Protein AF-A0A0H4KGQ3-F1 (afdb_monomer_lite)

Radius of gyration: 19.18 Å; chains: 1; bounding box: 38×42×60 Å

Structure (mmCIF, N/CA/C/O backbone):
data_AF-A0A0H4KGQ3-F1
#
_entry.id   AF-A0A0H4KGQ3-F1
#
loop_
_atom_site.group_PDB
_atom_site.id
_atom_site.type_symbol
_atom_site.label_atom_id
_atom_site.label_alt_id
_atom_site.label_comp_id
_atom_site.label_asym_id
_atom_site.label_entity_id
_atom_site.label_seq_id
_atom_site.pdbx_PDB_ins_code
_atom_site.Cartn_x
_atom_site.Cartn_y
_atom_site.Cartn_z
_atom_site.occupancy
_atom_site.B_iso_or_equiv
_atom_site.auth_seq_id
_atom_site.auth_comp_id
_atom_site.auth_asym_id
_atom_site.auth_atom_id
_atom_site.pdbx_PDB_model_num
ATOM 1 N N . MET A 1 1 ? -2.844 2.987 -24.867 1.00 76.62 1 MET A N 1
ATOM 2 C CA . MET A 1 1 ? -2.236 2.849 -23.529 1.00 76.62 1 MET A CA 1
ATOM 3 C C . MET A 1 1 ? -2.301 1.384 -23.137 1.00 76.62 1 MET A C 1
ATOM 5 O O . MET A 1 1 ? -3.373 0.803 -23.251 1.00 76.62 1 MET A O 1
ATOM 9 N N . LYS A 1 2 ? -1.172 0.757 -22.796 1.00 86.06 2 LYS A N 1
ATOM 10 C CA . LYS A 1 2 ? -1.129 -0.657 -22.397 1.00 86.06 2 LYS A CA 1
ATOM 11 C C . LYS A 1 2 ? -1.164 -0.729 -20.873 1.00 86.06 2 LYS A C 1
ATOM 13 O O . LYS A 1 2 ? -0.326 -0.105 -20.235 1.00 86.06 2 LYS A O 1
ATOM 18 N N . VAL A 1 3 ? -2.111 -1.485 -20.321 1.00 91.38 3 VAL A N 1
ATOM 19 C CA . VAL A 1 3 ? -2.206 -1.735 -18.876 1.00 91.38 3 VAL A CA 1
ATOM 20 C C . VAL A 1 3 ? -1.555 -3.080 -18.562 1.00 91.38 3 VAL A C 1
ATOM 22 O O . VAL A 1 3 ? -1.811 -4.082 -19.233 1.00 91.38 3 VAL A O 1
ATOM 25 N N . LEU A 1 4 ? -0.680 -3.090 -17.564 1.00 94.00 4 LEU A N 1
ATOM 26 C CA . LEU A 1 4 ? -0.012 -4.255 -17.006 1.00 94.00 4 LEU A CA 1
ATOM 27 C C . LEU A 1 4 ? -0.667 -4.589 -15.666 1.00 94.00 4 LEU A C 1
ATOM 29 O O . LEU A 1 4 ? -0.484 -3.875 -14.686 1.00 94.00 4 LEU A O 1
ATOM 33 N N . THR A 1 5 ? -1.408 -5.692 -15.622 1.00 95.12 5 THR A N 1
ATOM 34 C CA . THR A 1 5 ? -2.107 -6.141 -14.413 1.00 95.12 5 THR A CA 1
ATOM 35 C C . THR A 1 5 ? -1.377 -7.307 -13.762 1.00 95.12 5 THR A C 1
ATOM 37 O O . THR A 1 5 ? -0.990 -8.271 -14.431 1.00 95.12 5 THR A O 1
ATOM 40 N N . LYS A 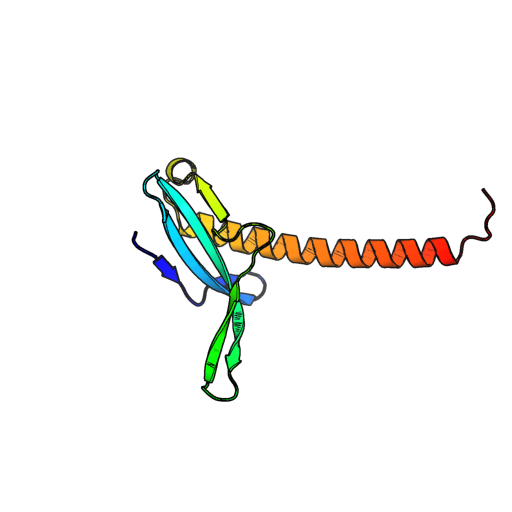1 6 ? -1.239 -7.268 -12.434 1.00 96.25 6 LYS A N 1
ATOM 41 C CA . LYS A 1 6 ? -0.716 -8.378 -11.630 1.00 96.25 6 LYS A CA 1
ATOM 42 C C . LYS A 1 6 ? -1.613 -8.661 -10.427 1.00 96.25 6 LYS A C 1
ATOM 44 O O . LYS A 1 6 ? -1.886 -7.779 -9.619 1.00 96.25 6 LYS A O 1
ATOM 49 N N . TYR A 1 7 ? -2.016 -9.923 -10.279 1.00 93.44 7 TYR A N 1
ATOM 50 C CA . TYR A 1 7 ? -2.718 -10.440 -9.104 1.00 93.44 7 TYR A CA 1
ATOM 51 C C . TYR A 1 7 ? -2.413 -11.943 -8.914 1.00 93.44 7 TYR A C 1
ATOM 53 O O . TYR A 1 7 ? -2.394 -12.667 -9.913 1.00 93.44 7 TYR A O 1
ATOM 61 N N . PRO A 1 8 ? -2.178 -12.424 -7.675 1.00 93.44 8 PRO A N 1
ATOM 62 C CA . PRO A 1 8 ? -1.986 -11.634 -6.460 1.00 93.44 8 PRO A CA 1
ATOM 63 C C . PRO A 1 8 ? -0.562 -11.067 -6.346 1.00 93.44 8 PRO A C 1
ATOM 65 O O . PRO A 1 8 ? 0.420 -11.706 -6.726 1.00 93.44 8 PRO A O 1
ATOM 68 N N . VAL A 1 9 ? -0.454 -9.869 -5.778 1.00 94.25 9 VAL A N 1
ATOM 69 C CA . VAL A 1 9 ? 0.769 -9.332 -5.171 1.00 94.25 9 VAL A CA 1
ATOM 70 C C . VAL A 1 9 ? 0.603 -9.454 -3.662 1.00 94.25 9 VAL A C 1
ATOM 72 O O . VAL A 1 9 ? -0.378 -8.961 -3.115 1.00 94.25 9 VAL A O 1
ATOM 75 N N . VAL A 1 10 ? 1.525 -10.149 -2.999 1.00 95.25 10 VAL A N 1
ATOM 76 C CA . VAL A 1 10 ? 1.459 -10.408 -1.553 1.00 95.25 10 VAL A CA 1
ATOM 77 C C . VAL A 1 10 ? 2.515 -9.558 -0.855 1.00 95.25 10 VAL A C 1
ATOM 79 O O . VAL A 1 10 ? 3.689 -9.626 -1.225 1.00 95.25 10 VAL A O 1
ATOM 82 N N . SER A 1 11 ? 2.111 -8.734 0.115 1.00 92.69 11 SER A N 1
ATOM 83 C CA . SER A 1 11 ? 3.060 -7.946 0.909 1.00 92.69 11 SER A CA 1
ATOM 84 C C . SER A 1 11 ? 3.773 -8.803 1.953 1.00 92.69 11 SER A C 1
ATOM 86 O O . SER A 1 11 ? 3.382 -9.935 2.237 1.00 92.69 11 SER A O 1
ATOM 88 N N . GLN A 1 12 ? 4.806 -8.239 2.581 1.00 90.81 12 GLN A N 1
ATOM 89 C CA . GLN A 1 12 ? 5.499 -8.886 3.701 1.00 90.81 12 GLN A CA 1
ATOM 90 C C . GLN A 1 12 ? 4.568 -9.177 4.890 1.00 90.81 12 GLN A C 1
ATOM 92 O O . GLN A 1 12 ? 4.812 -10.120 5.633 1.00 90.81 12 GLN A O 1
ATOM 97 N N . ASN A 1 13 ? 3.482 -8.411 5.034 1.00 89.00 13 ASN A N 1
ATOM 98 C CA . ASN A 1 13 ? 2.473 -8.604 6.076 1.00 89.00 13 ASN A CA 1
ATOM 99 C C . ASN A 1 13 ? 1.400 -9.645 5.689 1.00 89.00 13 ASN A C 1
ATOM 101 O O . ASN A 1 13 ? 0.443 -9.843 6.432 1.00 89.00 13 ASN A O 1
ATOM 105 N N . GLY A 1 14 ? 1.526 -10.298 4.526 1.00 92.38 14 GLY A N 1
ATOM 106 C CA . GLY A 1 14 ? 0.591 -11.321 4.045 1.00 92.38 14 GLY A CA 1
ATOM 107 C C . GLY A 1 14 ? -0.674 -10.775 3.371 1.00 92.38 14 GLY A C 1
ATOM 108 O O . GLY A 1 14 ? -1.515 -11.558 2.925 1.00 92.38 14 GLY A O 1
ATOM 109 N N . ASN A 1 15 ? -0.810 -9.452 3.251 1.00 93.00 15 ASN A N 1
ATOM 110 C CA . ASN A 1 15 ? -1.949 -8.825 2.585 1.00 93.00 15 ASN A CA 1
ATOM 111 C C . ASN A 1 15 ? -1.880 -9.050 1.069 1.00 93.00 15 ASN A C 1
ATOM 113 O O . ASN A 1 15 ? -0.800 -9.026 0.477 1.00 93.00 15 ASN A O 1
ATOM 117 N N . GLN A 1 16 ? -3.038 -9.251 0.436 1.00 96.06 16 GLN A N 1
ATOM 118 C CA . GLN A 1 16 ? -3.140 -9.499 -1.002 1.00 96.06 16 GLN A CA 1
ATOM 119 C C . GLN A 1 16 ? -3.653 -8.274 -1.754 1.00 96.06 16 GLN A C 1
ATOM 121 O O . GLN A 1 16 ? -4.667 -7.674 -1.386 1.00 96.06 16 GLN A O 1
ATOM 126 N N . TYR A 1 17 ? -2.994 -7.978 -2.869 1.00 94.94 17 TYR A N 1
ATOM 127 C CA . TYR A 1 17 ? -3.276 -6.829 -3.713 1.00 94.94 17 TYR A CA 1
ATOM 128 C C . TYR A 1 17 ? -3.378 -7.230 -5.184 1.00 9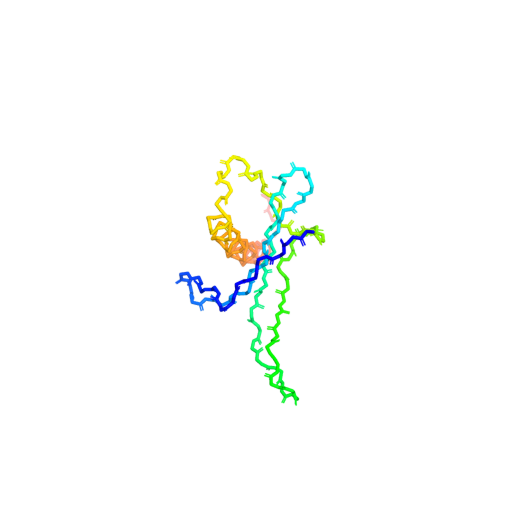4.94 17 TYR A C 1
ATOM 130 O O . TYR A 1 17 ? -2.673 -8.131 -5.648 1.00 94.94 17 TYR A O 1
ATOM 138 N N . ARG A 1 18 ? -4.226 -6.528 -5.934 1.00 95.50 18 ARG A N 1
ATOM 139 C CA . ARG A 1 18 ? -4.099 -6.394 -7.389 1.00 95.50 18 ARG A CA 1
ATOM 140 C C . ARG A 1 18 ? -3.380 -5.082 -7.672 1.00 95.50 18 ARG A C 1
ATOM 142 O O . ARG A 1 18 ? -3.705 -4.076 -7.050 1.00 95.50 18 ARG A O 1
ATOM 149 N N . ILE A 1 19 ? -2.432 -5.105 -8.599 1.00 93.94 19 ILE A N 1
ATOM 150 C CA . ILE A 1 19 ? -1.714 -3.915 -9.050 1.00 93.94 19 ILE A CA 1
ATOM 151 C C . ILE A 1 19 ? -1.949 -3.752 -10.543 1.00 93.94 19 ILE A C 1
ATOM 153 O O . ILE A 1 19 ? -1.716 -4.698 -11.300 1.00 93.94 19 ILE A O 1
ATOM 157 N N . ASP A 1 20 ? -2.369 -2.560 -10.940 1.00 94.25 20 ASP A N 1
ATOM 158 C CA . ASP A 1 20 ? -2.497 -2.158 -12.333 1.00 94.25 20 ASP A CA 1
ATOM 159 C C . ASP A 1 20 ? -1.475 -1.048 -12.601 1.00 94.25 20 ASP A C 1
ATOM 161 O O . ASP A 1 20 ? -1.404 -0.064 -11.872 1.00 94.25 20 ASP A O 1
ATOM 165 N N . ALA A 1 21 ? -0.632 -1.241 -13.613 1.00 93.19 21 ALA A N 1
ATOM 166 C CA . ALA A 1 21 ? 0.413 -0.301 -13.997 1.00 93.19 21 ALA A CA 1
ATOM 167 C C . ALA A 1 21 ? 0.255 0.097 -15.464 1.00 93.19 21 ALA A C 1
ATOM 169 O O . ALA A 1 21 ? 0.079 -0.762 -16.329 1.00 93.19 21 ALA A O 1
ATOM 170 N N . TRP A 1 22 ? 0.335 1.382 -15.771 1.00 92.75 22 TRP A N 1
ATOM 171 C CA . TRP A 1 22 ? 0.304 1.876 -17.146 1.00 92.75 22 TRP A CA 1
ATOM 172 C C . TRP A 1 22 ? 1.153 3.129 -17.282 1.00 92.75 22 TRP A C 1
ATOM 174 O O . TRP A 1 22 ? 1.547 3.732 -16.293 1.00 92.75 22 TRP A O 1
ATOM 184 N N . GLU A 1 23 ? 1.444 3.518 -18.515 1.00 91.88 23 GLU A N 1
ATOM 185 C CA . GLU A 1 23 ? 2.178 4.744 -18.804 1.00 91.88 23 GLU A CA 1
ATOM 186 C C . GLU A 1 23 ? 1.305 5.678 -19.633 1.00 91.88 23 GLU A C 1
ATOM 188 O O . GLU A 1 23 ? 0.610 5.235 -20.558 1.00 91.88 23 GLU A O 1
ATOM 193 N N . ASP A 1 24 ? 1.310 6.961 -19.291 1.00 89.44 24 ASP A N 1
ATOM 194 C CA . ASP A 1 24 ? 0.688 7.978 -20.122 1.00 89.44 24 ASP A CA 1
ATOM 195 C C . ASP A 1 24 ? 1.537 8.289 -21.371 1.00 89.44 24 ASP A C 1
ATOM 197 O O . ASP A 1 24 ? 2.608 7.733 -21.603 1.00 89.44 24 ASP A O 1
ATOM 201 N N . LYS A 1 25 ? 1.049 9.182 -22.233 1.00 88.00 25 LYS A N 1
ATOM 202 C CA . LYS A 1 25 ? 1.784 9.582 -23.448 1.00 88.00 25 LYS A CA 1
ATOM 203 C C . LYS A 1 25 ? 3.027 10.445 -23.169 1.00 88.00 25 LYS A C 1
ATOM 205 O O . LYS A 1 25 ? 3.735 10.782 -24.113 1.00 88.00 25 LYS A O 1
ATOM 210 N N . TRP A 1 26 ? 3.245 10.844 -21.918 1.00 86.69 26 TRP A N 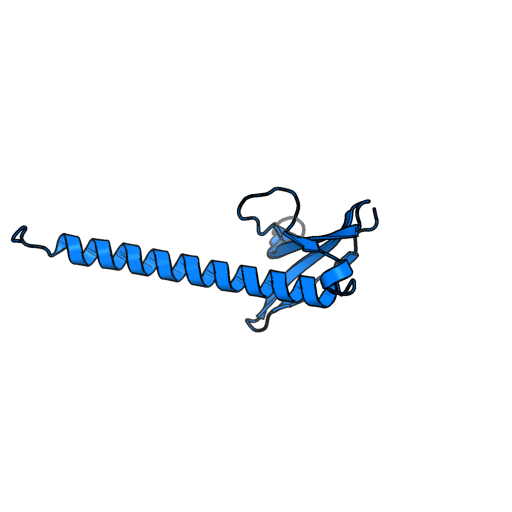1
ATOM 211 C CA . TRP A 1 26 ? 4.325 11.720 -21.472 1.00 86.69 26 TRP A CA 1
ATOM 212 C C . TRP A 1 26 ? 5.452 10.952 -20.767 1.00 86.69 26 TRP A C 1
ATOM 214 O O . TRP A 1 26 ? 6.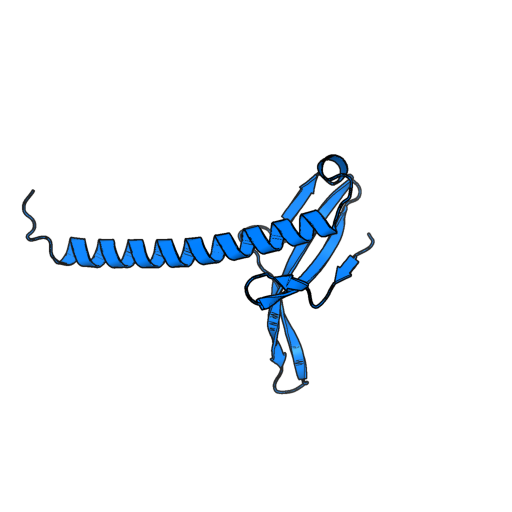430 11.567 -20.353 1.00 86.69 26 TRP A O 1
ATOM 224 N N . GLY A 1 27 ? 5.342 9.624 -20.652 1.00 83.69 27 GLY A N 1
ATOM 225 C CA . GLY A 1 27 ? 6.314 8.801 -19.933 1.00 83.69 27 GLY A CA 1
ATOM 226 C C . GLY A 1 27 ? 6.104 8.794 -18.415 1.00 83.69 27 GLY A C 1
ATOM 227 O O . GLY A 1 27 ? 7.002 8.394 -17.675 1.00 83.69 27 GLY A O 1
ATOM 228 N N . THR A 1 28 ? 4.939 9.234 -17.929 1.00 91.56 28 THR A N 1
ATOM 229 C CA . THR A 1 28 ? 4.551 9.107 -16.520 1.00 91.56 28 THR A CA 1
ATOM 230 C C . THR A 1 28 ? 3.975 7.717 -16.290 1.00 91.56 28 THR A C 1
ATOM 232 O O . THR A 1 28 ? 2.997 7.328 -16.932 1.00 91.56 28 THR A O 1
ATOM 235 N N . ALA A 1 29 ? 4.556 6.963 -15.359 1.00 92.44 29 ALA A N 1
ATOM 236 C CA . ALA A 1 29 ? 4.037 5.663 -14.961 1.00 92.44 29 ALA A CA 1
ATOM 237 C C . ALA A 1 29 ? 2.997 5.837 -13.854 1.00 92.44 29 ALA A C 1
ATOM 239 O O . ALA A 1 29 ? 3.274 6.429 -12.821 1.00 92.44 29 ALA A O 1
ATOM 240 N N . HIS A 1 30 ? 1.813 5.280 -14.033 1.00 91.94 30 HIS A N 1
ATOM 241 C CA . HIS A 1 30 ? 0.756 5.259 -13.035 1.00 91.94 30 HIS A CA 1
ATOM 242 C C . HIS A 1 30 ? 0.672 3.866 -12.428 1.00 91.94 30 HIS A C 1
ATOM 244 O O . HIS A 1 30 ? 0.617 2.874 -13.158 1.00 91.94 30 HIS A O 1
ATOM 250 N N . ILE A 1 31 ? 0.660 3.801 -11.098 1.00 92.25 31 ILE A N 1
ATOM 251 C CA . ILE A 1 31 ? 0.459 2.573 -10.333 1.00 92.25 31 ILE A CA 1
ATOM 252 C C . ILE A 1 31 ? -0.830 2.704 -9.533 1.00 92.25 31 ILE A C 1
ATOM 254 O O . ILE A 1 31 ? -0.942 3.534 -8.628 1.00 92.25 31 ILE A O 1
ATOM 258 N N . GLU A 1 32 ? -1.787 1.838 -9.831 1.00 91.31 32 GLU A N 1
ATOM 259 C CA . GLU A 1 32 ? -3.001 1.678 -9.049 1.00 91.31 32 GLU A CA 1
ATOM 260 C C . GLU A 1 32 ? -2.944 0.386 -8.244 1.00 91.31 32 GLU A C 1
ATOM 262 O O . GLU A 1 32 ? -2.571 -0.682 -8.737 1.00 91.31 32 GLU A O 1
ATOM 267 N N . VAL A 1 33 ? -3.319 0.491 -6.974 1.00 90.25 33 VAL A N 1
ATOM 268 C CA . VAL A 1 33 ? -3.301 -0.623 -6.036 1.00 90.25 33 VAL A CA 1
ATOM 269 C C . VAL A 1 33 ? -4.718 -0.883 -5.571 1.00 90.25 33 VAL A C 1
ATOM 271 O O . VAL A 1 33 ? -5.469 0.027 -5.225 1.00 90.25 33 VAL A O 1
ATOM 274 N N . PHE A 1 34 ? -5.084 -2.156 -5.536 1.00 92.25 34 PHE A N 1
ATOM 275 C CA . PHE A 1 34 ? -6.375 -2.591 -5.050 1.00 92.25 34 PHE A CA 1
ATOM 276 C C . PHE A 1 34 ? -6.198 -3.661 -3.985 1.00 92.25 34 PHE A C 1
ATOM 278 O O . PHE A 1 34 ? -5.577 -4.694 -4.227 1.00 92.25 34 PHE A O 1
ATOM 285 N N . VAL A 1 35 ? -6.805 -3.451 -2.823 1.00 92.38 35 VAL A N 1
ATOM 286 C CA . VAL A 1 35 ? -6.850 -4.437 -1.740 1.00 92.38 35 VAL A CA 1
ATOM 287 C C . VAL A 1 35 ? -7.874 -5.507 -2.080 1.00 92.38 35 VAL A C 1
ATOM 289 O O . VAL A 1 35 ? -9.015 -5.197 -2.435 1.00 92.38 35 VAL A O 1
ATOM 292 N N . TYR A 1 36 ? -7.486 -6.770 -1.941 1.00 93.88 36 TYR A N 1
ATOM 293 C CA . TYR A 1 36 ? -8.403 -7.891 -2.075 1.00 93.88 36 TYR A CA 1
ATOM 294 C C . TYR A 1 36 ? -9.314 -8.007 -0.845 1.00 93.88 36 TYR A C 1
ATOM 296 O O . TYR A 1 36 ? -8.851 -8.087 0.288 1.00 93.88 36 TYR A O 1
ATOM 304 N N . LEU A 1 37 ? -10.626 -8.046 -1.077 1.00 91.25 37 LEU A N 1
ATOM 305 C CA . LEU A 1 37 ? -11.667 -8.127 -0.046 1.00 91.25 37 LEU A CA 1
ATOM 306 C C . LEU A 1 37 ? -12.318 -9.519 0.050 1.00 91.25 37 LEU A C 1
ATOM 308 O O . LEU A 1 37 ? -13.368 -9.670 0.678 1.00 91.25 37 LEU A O 1
ATOM 312 N N . GLY A 1 38 ? -11.747 -10.535 -0.601 1.00 90.81 38 GLY A N 1
ATOM 313 C CA . GLY A 1 38 ? -12.344 -11.869 -0.675 1.00 90.81 38 GLY A CA 1
ATOM 314 C C . GLY A 1 38 ? -13.270 -12.061 -1.881 1.00 90.81 38 GLY A C 1
ATOM 315 O O . GLY A 1 38 ? -13.375 -11.212 -2.767 1.00 90.81 38 GLY A O 1
ATOM 316 N N . LYS A 1 39 ? -13.979 -13.194 -1.910 1.00 91.06 39 LYS A N 1
ATOM 317 C CA . LYS A 1 39 ? -14.930 -13.534 -2.980 1.00 91.06 39 LYS A CA 1
ATOM 318 C C . LYS A 1 39 ? -16.345 -13.056 -2.668 1.00 91.06 39 LYS A C 1
ATOM 320 O O . LYS A 1 39 ? -16.807 -13.092 -1.529 1.00 91.06 39 LYS A O 1
ATOM 325 N N . SER A 1 40 ? -17.081 -12.646 -3.698 1.00 89.00 40 SER A N 1
ATOM 326 C CA . SER A 1 40 ? -18.501 -12.325 -3.585 1.00 89.00 40 SER A CA 1
ATOM 327 C C . SER A 1 40 ? -19.318 -13.571 -3.232 1.00 89.00 40 SER A C 1
ATOM 329 O O . SER A 1 40 ? -19.106 -14.643 -3.792 1.00 89.00 40 SER A O 1
ATOM 331 N N . LYS A 1 41 ? -20.286 -13.430 -2.318 1.00 85.50 41 LYS A N 1
ATOM 332 C CA . LYS A 1 41 ? -21.133 -14.554 -1.881 1.00 85.50 41 LYS A CA 1
ATOM 333 C C . LYS A 1 41 ? -22.010 -15.115 -3.009 1.00 85.50 41 LYS A C 1
ATOM 335 O O . LYS A 1 41 ? -22.241 -16.314 -3.052 1.00 85.50 41 LYS A O 1
ATOM 340 N N . ILE A 1 42 ? -22.469 -14.250 -3.917 1.00 81.19 42 ILE A N 1
ATOM 341 C CA . ILE A 1 42 ? -23.465 -14.595 -4.945 1.00 81.19 42 ILE A CA 1
ATOM 342 C C . ILE A 1 42 ? -22.807 -15.159 -6.211 1.00 81.19 42 ILE A C 1
ATOM 344 O O . ILE A 1 42 ? -23.316 -16.104 -6.799 1.00 81.19 42 ILE A O 1
ATOM 348 N N . PHE A 1 43 ? -21.651 -14.622 -6.616 1.00 85.38 43 PHE A N 1
ATOM 349 C CA . PHE A 1 43 ? -21.017 -14.983 -7.893 1.00 85.38 43 PHE A CA 1
ATOM 350 C C . PHE A 1 43 ? -19.593 -15.527 -7.750 1.00 85.38 43 PHE A C 1
ATOM 352 O O . PHE A 1 43 ? -18.932 -15.749 -8.761 1.00 85.38 43 PHE A O 1
ATOM 359 N N . LYS A 1 44 ? -19.088 -15.700 -6.519 1.00 88.75 44 LYS A N 1
ATOM 360 C CA . LYS A 1 44 ? -17.705 -16.124 -6.222 1.00 88.75 44 LYS A CA 1
ATOM 361 C C . LYS A 1 44 ? -16.634 -15.304 -6.962 1.00 88.75 44 LYS A C 1
ATOM 363 O O . LYS A 1 44 ? -15.533 -15.797 -7.191 1.00 88.75 44 LYS A O 1
ATOM 368 N N . ARG A 1 45 ? -16.954 -14.057 -7.328 1.00 89.25 45 ARG A N 1
ATOM 369 C CA . ARG A 1 45 ? -16.043 -13.131 -8.017 1.00 89.25 45 ARG A CA 1
ATOM 370 C C . ARG A 1 45 ? -15.156 -12.435 -7.002 1.00 89.25 45 ARG A C 1
ATOM 372 O O . ARG A 1 45 ? -15.671 -11.988 -5.976 1.00 89.25 45 ARG A O 1
ATOM 379 N N . ASP A 1 46 ? -13.871 -12.323 -7.300 1.00 92.31 46 ASP A N 1
ATOM 380 C CA . ASP A 1 46 ? -12.933 -11.589 -6.459 1.00 92.31 46 ASP A CA 1
ATOM 381 C C . ASP A 1 46 ? -13.378 -10.129 -6.326 1.00 92.31 46 ASP A C 1
ATOM 383 O O . ASP A 1 46 ? -13.762 -9.478 -7.302 1.00 92.31 46 ASP A O 1
ATOM 387 N N . LYS A 1 47 ? -13.388 -9.632 -5.090 1.00 92.00 47 LYS A N 1
ATOM 388 C CA . LYS A 1 47 ? -13.716 -8.250 -4.764 1.00 92.00 47 LYS A CA 1
ATOM 389 C C . LYS A 1 47 ? -12.441 -7.493 -4.463 1.00 92.00 47 LYS A C 1
ATOM 391 O O . LYS A 1 47 ? -11.592 -7.961 -3.710 1.00 92.00 47 LYS A O 1
ATOM 396 N N . PHE A 1 48 ? -12.367 -6.290 -5.005 1.00 91.81 48 PHE A N 1
ATOM 397 C CA . PHE A 1 48 ? -11.225 -5.409 -4.866 1.00 91.81 48 PHE A CA 1
ATOM 398 C C . PHE A 1 48 ? -11.701 -4.024 -4.447 1.00 91.81 48 PHE A C 1
ATOM 400 O O . PHE A 1 48 ? -12.757 -3.573 -4.895 1.00 91.81 48 PHE A O 1
ATOM 407 N N . LYS A 1 49 ? -10.927 -3.352 -3.597 1.00 88.94 4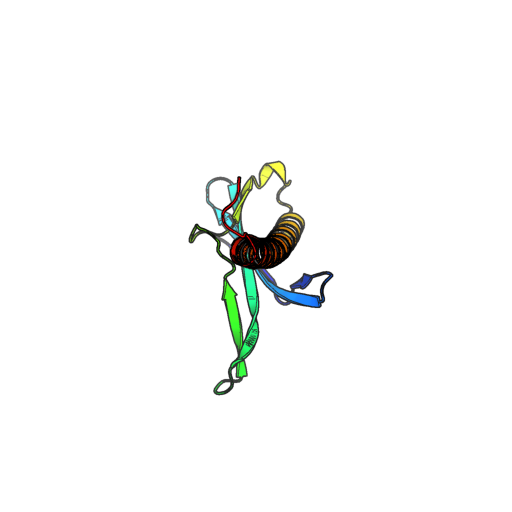9 LYS A N 1
ATOM 408 C CA . LYS A 1 49 ? -11.121 -1.942 -3.250 1.00 88.94 49 LYS A CA 1
ATOM 409 C C . LYS A 1 49 ? -9.878 -1.167 -3.652 1.00 88.94 49 LYS A C 1
ATOM 411 O O . LYS A 1 49 ? -8.797 -1.501 -3.176 1.00 88.94 49 LYS A O 1
ATOM 416 N N . SER A 1 50 ? -10.042 -0.158 -4.504 1.00 85.56 50 SER A N 1
ATOM 417 C CA . SER A 1 50 ? -8.934 0.727 -4.871 1.00 85.56 50 SER A CA 1
ATOM 418 C C . SER A 1 50 ? -8.469 1.512 -3.645 1.00 85.56 50 SER A C 1
ATOM 420 O O . SER A 1 50 ? -9.291 1.926 -2.816 1.00 85.56 50 SER A O 1
ATOM 422 N N . VAL A 1 51 ? -7.156 1.655 -3.489 1.00 76.62 51 VAL A N 1
ATOM 423 C CA . VAL A 1 51 ? -6.565 2.411 -2.388 1.00 76.62 51 VAL A CA 1
ATOM 424 C C . VAL A 1 51 ? -6.247 3.823 -2.863 1.00 76.62 51 VAL A C 1
ATOM 426 O O . VAL A 1 51 ? -5.178 4.091 -3.390 1.00 76.62 51 VAL A O 1
ATOM 429 N N . TYR A 1 52 ? -7.190 4.743 -2.669 1.00 66.00 52 TYR A N 1
ATOM 430 C CA . TYR A 1 52 ? -6.965 6.164 -2.927 1.00 66.00 52 TYR A CA 1
ATOM 431 C C . TYR A 1 52 ? -7.104 6.987 -1.656 1.00 66.00 52 TYR A C 1
ATOM 433 O O . TYR A 1 52 ? -8.136 6.951 -0.985 1.00 66.00 52 TYR A O 1
ATOM 441 N N . GLY A 1 53 ? -6.064 7.766 -1.364 1.00 49.56 53 GLY A N 1
ATOM 442 C CA . GLY A 1 53 ? -6.208 9.059 -0.714 1.00 49.56 53 GLY A CA 1
ATOM 443 C C . GLY A 1 53 ? -6.043 10.135 -1.786 1.00 49.56 53 GLY A C 1
ATOM 444 O O . GLY A 1 53 ? -4.939 10.302 -2.284 1.00 49.56 53 GLY A O 1
ATOM 445 N N . GLY A 1 54 ? -7.120 10.833 -2.152 1.00 36.88 54 GLY A N 1
ATOM 446 C CA . GLY A 1 54 ? -7.049 12.078 -2.931 1.00 36.88 54 GLY A CA 1
ATOM 447 C C . GLY A 1 54 ? -7.454 12.000 -4.402 1.00 36.88 54 GLY A C 1
ATOM 448 O O . GLY A 1 54 ? -8.453 12.614 -4.759 1.00 36.88 54 GLY A O 1
ATOM 449 N N . ASP A 1 55 ? -6.727 11.266 -5.247 1.00 40.19 55 ASP A N 1
ATOM 450 C CA . ASP A 1 55 ? -6.749 11.550 -6.693 1.00 40.19 55 ASP A CA 1
ATOM 451 C C . ASP A 1 55 ? -7.171 10.323 -7.515 1.00 40.19 55 ASP A C 1
ATOM 453 O O . ASP A 1 55 ? -6.589 9.259 -7.369 1.00 40.19 55 ASP A O 1
ATOM 457 N N . GLU A 1 56 ? -8.144 10.453 -8.418 1.00 49.84 56 GLU A N 1
ATOM 458 C CA . GLU A 1 56 ? -8.762 9.353 -9.193 1.00 49.84 56 GLU A CA 1
ATOM 459 C C . GLU A 1 56 ? -7.836 8.645 -10.225 1.00 49.84 56 GLU A C 1
ATOM 461 O O . GLU A 1 56 ? -8.315 7.855 -11.037 1.00 49.84 56 GLU A O 1
ATOM 466 N N . TYR A 1 57 ? -6.519 8.903 -10.226 1.00 54.28 57 TYR A N 1
ATOM 467 C CA . TYR A 1 57 ? -5.611 8.635 -11.364 1.00 54.28 57 TYR A CA 1
ATOM 468 C C . TYR A 1 57 ? -4.397 7.726 -11.085 1.00 54.28 57 TYR A C 1
ATOM 470 O O . TYR A 1 57 ? -3.484 7.622 -11.909 1.00 54.28 57 TYR A O 1
ATOM 478 N N . GLY A 1 58 ? -4.366 7.044 -9.950 1.00 64.25 58 GLY A N 1
ATOM 479 C CA . GLY A 1 58 ? -3.242 6.219 -9.492 1.00 64.25 58 GLY A CA 1
ATOM 480 C C . GLY A 1 58 ? -2.135 7.080 -8.891 1.00 64.25 58 GLY A C 1
ATOM 481 O O . GLY A 1 58 ? -2.122 8.300 -9.058 1.00 64.25 58 GLY A O 1
ATOM 482 N N . THR A 1 59 ? -1.173 6.469 -8.200 1.00 84.44 59 THR A N 1
ATOM 483 C CA . THR A 1 59 ? 0.051 7.206 -7.863 1.00 84.44 59 THR A CA 1
ATOM 484 C C . THR A 1 59 ? 0.913 7.299 -9.111 1.00 84.44 59 THR A C 1
ATOM 486 O O . THR A 1 59 ? 1.262 6.285 -9.718 1.00 84.44 59 THR A O 1
ATOM 489 N N . ALA A 1 60 ? 1.223 8.532 -9.499 1.00 89.31 60 ALA A N 1
ATOM 490 C CA . ALA A 1 60 ? 2.089 8.833 -10.622 1.00 89.31 60 ALA A CA 1
ATOM 491 C C . ALA A 1 60 ? 3.563 8.797 -10.194 1.00 89.31 60 ALA A C 1
ATOM 493 O O . ALA A 1 60 ? 3.966 9.402 -9.201 1.00 89.31 60 ALA A O 1
ATOM 494 N N . TYR A 1 61 ? 4.365 8.103 -10.986 1.00 90.50 61 TYR A N 1
ATOM 495 C CA . TYR A 1 61 ? 5.802 7.954 -10.868 1.00 90.50 61 TYR A CA 1
ATOM 496 C C . TYR A 1 61 ? 6.466 8.527 -12.122 1.00 90.50 61 TYR A C 1
ATOM 498 O O . TYR A 1 61 ? 6.031 8.290 -13.249 1.00 90.50 61 TYR A O 1
ATOM 506 N N . ASP A 1 62 ? 7.577 9.229 -11.929 1.00 91.75 62 ASP A N 1
ATOM 507 C CA . ASP A 1 62 ? 8.511 9.571 -13.004 1.00 91.75 62 ASP A CA 1
ATOM 508 C C . ASP A 1 62 ? 9.180 8.275 -13.502 1.00 91.75 62 ASP A C 1
ATOM 510 O O . ASP A 1 62 ? 10.095 7.744 -12.859 1.00 91.75 62 ASP A O 1
ATOM 514 N N . ALA A 1 63 ? 8.682 7.711 -14.609 1.00 91.81 63 ALA A N 1
ATOM 515 C CA . ALA A 1 63 ? 9.150 6.418 -15.100 1.00 91.81 63 ALA A CA 1
ATOM 516 C C . ALA A 1 63 ? 10.645 6.427 -15.464 1.00 91.81 63 ALA A C 1
ATOM 518 O O . ALA A 1 63 ? 11.350 5.505 -15.027 1.00 91.81 63 ALA A O 1
ATOM 519 N N . PRO A 1 64 ? 11.176 7.459 -16.158 1.00 92.81 64 PRO A N 1
ATOM 520 C CA . PRO A 1 64 ? 12.611 7.606 -16.388 1.00 92.81 64 PRO A CA 1
ATOM 521 C C . PRO A 1 64 ? 13.457 7.551 -15.110 1.00 92.81 64 PRO A C 1
ATOM 523 O O . PRO A 1 64 ? 14.436 6.800 -15.061 1.00 92.81 64 PRO A O 1
ATOM 526 N N . ARG A 1 65 ? 13.075 8.273 -14.046 1.00 94.88 65 ARG A N 1
ATOM 527 C CA . ARG A 1 65 ? 13.817 8.277 -12.767 1.00 94.88 65 ARG A CA 1
ATOM 528 C C . ARG A 1 65 ? 13.888 6.894 -12.123 1.00 94.88 65 ARG A C 1
ATOM 530 O O . ARG A 1 65 ? 14.890 6.542 -11.500 1.00 94.88 65 ARG A O 1
ATOM 537 N N . TRP A 1 66 ? 12.848 6.093 -12.307 1.00 94.69 66 TRP A N 1
ATOM 538 C CA . TRP A 1 66 ? 12.766 4.712 -11.836 1.00 94.69 66 TRP A CA 1
ATOM 539 C C . TRP A 1 66 ? 13.285 3.688 -12.853 1.00 94.69 66 TRP A C 1
ATOM 541 O O . TRP A 1 66 ? 13.163 2.482 -12.625 1.00 94.69 66 TRP A O 1
ATOM 551 N N . LYS A 1 67 ? 13.871 4.139 -13.970 1.00 96.19 67 LYS A N 1
ATOM 552 C CA . LYS A 1 67 ? 14.368 3.291 -15.065 1.00 96.19 67 LYS A CA 1
ATOM 553 C C . LYS A 1 67 ? 13.289 2.345 -15.603 1.00 96.19 67 LYS A C 1
ATOM 555 O O . LYS A 1 67 ? 13.578 1.190 -15.907 1.00 96.19 67 LYS A O 1
ATOM 560 N N . TYR A 1 68 ? 12.044 2.821 -15.659 1.00 93.12 68 TYR A N 1
ATOM 561 C CA . TYR A 1 68 ? 10.866 2.062 -16.092 1.00 93.12 68 TYR A CA 1
ATOM 562 C C . TYR A 1 68 ? 10.641 0.765 -15.292 1.00 93.12 68 TYR A C 1
ATOM 564 O O . TYR A 1 68 ? 10.036 -0.195 -15.770 1.00 93.12 68 TYR A O 1
ATOM 572 N N . ASN A 1 69 ? 11.135 0.702 -14.051 1.00 95.81 69 ASN A N 1
ATOM 573 C CA . ASN A 1 69 ? 10.990 -0.472 -13.200 1.00 95.81 69 ASN A CA 1
ATOM 574 C C . ASN A 1 69 ? 9.620 -0.486 -12.506 1.00 95.81 69 ASN A C 1
ATOM 576 O O . ASN A 1 69 ? 9.500 -0.183 -11.317 1.00 95.81 69 ASN A O 1
ATOM 580 N N . TYR A 1 70 ? 8.586 -0.890 -13.246 1.00 94.00 70 TYR A N 1
ATOM 581 C CA . TYR A 1 70 ? 7.210 -0.971 -12.741 1.00 94.00 70 TYR A CA 1
ATOM 582 C C . TYR A 1 70 ? 7.065 -1.906 -11.530 1.00 94.00 70 TYR A C 1
ATOM 584 O O . TYR A 1 70 ? 6.211 -1.684 -10.678 1.00 94.00 70 TYR A O 1
ATOM 592 N N . VAL A 1 71 ? 7.914 -2.937 -11.405 1.00 95.50 71 VAL A N 1
ATOM 593 C CA . VAL A 1 71 ? 7.903 -3.835 -10.236 1.00 95.50 71 VAL A CA 1
ATOM 594 C C . VAL A 1 71 ? 8.366 -3.102 -8.979 1.00 95.50 71 VAL A C 1
ATOM 596 O O . VAL A 1 71 ? 7.790 -3.302 -7.910 1.00 95.50 71 VAL A O 1
ATOM 599 N N . ALA A 1 72 ? 9.401 -2.267 -9.085 1.00 95.75 72 ALA A N 1
ATOM 600 C CA . ALA A 1 72 ? 9.875 -1.467 -7.962 1.00 95.75 72 ALA A CA 1
ATOM 601 C C . ALA A 1 72 ? 8.827 -0.428 -7.540 1.00 95.75 72 ALA A C 1
ATOM 603 O O . ALA A 1 72 ? 8.533 -0.343 -6.351 1.00 95.75 72 ALA A O 1
ATOM 604 N N . MET A 1 73 ? 8.207 0.270 -8.497 1.00 94.69 73 MET A N 1
ATOM 605 C CA . MET A 1 73 ? 7.125 1.225 -8.213 1.00 94.69 73 MET A CA 1
ATOM 606 C C . MET A 1 73 ? 5.919 0.536 -7.556 1.00 94.69 73 MET A C 1
ATOM 608 O O . MET A 1 73 ? 5.396 1.012 -6.557 1.00 94.69 73 MET A O 1
ATOM 612 N N . ALA A 1 74 ? 5.513 -0.638 -8.054 1.00 93.44 74 ALA A N 1
ATOM 613 C CA . ALA A 1 74 ? 4.426 -1.422 -7.466 1.00 93.44 74 ALA A CA 1
ATOM 614 C C . ALA A 1 74 ? 4.697 -1.808 -6.004 1.00 93.44 74 ALA A C 1
ATOM 616 O O . ALA A 1 74 ? 3.809 -1.720 -5.158 1.00 93.44 74 ALA A O 1
ATOM 617 N N . LYS A 1 75 ? 5.928 -2.237 -5.696 1.00 94.00 75 LYS A N 1
ATOM 618 C CA . LYS A 1 75 ? 6.335 -2.567 -4.323 1.00 94.00 75 LYS A CA 1
ATOM 619 C C . LYS A 1 75 ? 6.328 -1.334 -3.425 1.00 94.00 75 LYS A C 1
ATOM 621 O O . LYS A 1 75 ? 5.809 -1.411 -2.315 1.00 94.00 75 LYS A O 1
ATOM 626 N N . ASP A 1 76 ? 6.884 -0.228 -3.906 1.00 93.06 76 ASP A N 1
ATOM 627 C CA . ASP A 1 76 ? 6.914 1.048 -3.192 1.00 93.06 76 ASP A CA 1
ATOM 628 C C . ASP A 1 76 ? 5.503 1.545 -2.855 1.00 93.06 76 ASP A C 1
ATOM 630 O O . ASP A 1 76 ? 5.228 1.890 -1.706 1.00 93.06 76 ASP A O 1
ATOM 634 N N . GLN A 1 77 ? 4.574 1.461 -3.807 1.00 90.69 77 GLN A N 1
ATOM 635 C CA . GLN A 1 77 ? 3.191 1.870 -3.595 1.00 90.69 77 GLN A CA 1
ATOM 636 C C . GLN A 1 77 ? 2.475 1.009 -2.546 1.00 90.69 77 GLN A C 1
ATOM 638 O O . GLN A 1 77 ? 1.760 1.534 -1.691 1.00 90.69 77 GLN A O 1
ATOM 643 N N . VAL A 1 78 ? 2.687 -0.313 -2.561 1.00 91.94 78 VAL A N 1
ATOM 644 C CA . VAL A 1 78 ? 2.145 -1.212 -1.526 1.00 91.94 78 VAL A CA 1
ATOM 645 C C . VAL A 1 78 ? 2.715 -0.863 -0.148 1.00 91.94 78 VAL A C 1
ATOM 647 O O . VAL A 1 78 ? 1.957 -0.762 0.815 1.00 91.94 78 VAL A O 1
ATOM 650 N N . ILE A 1 79 ? 4.028 -0.631 -0.045 1.00 91.75 79 ILE A N 1
ATOM 651 C CA . ILE A 1 79 ? 4.683 -0.245 1.216 1.00 91.75 79 ILE A CA 1
ATOM 652 C C . ILE A 1 79 ? 4.130 1.091 1.727 1.00 91.75 79 ILE A C 1
ATOM 654 O O . ILE A 1 79 ? 3.776 1.208 2.901 1.00 91.75 79 ILE A O 1
ATOM 658 N N . SER A 1 80 ? 4.024 2.087 0.849 1.00 88.81 80 SER A N 1
ATOM 659 C CA . SER A 1 80 ? 3.490 3.411 1.172 1.00 88.81 80 SER A CA 1
ATOM 660 C C . SER A 1 80 ? 2.055 3.329 1.686 1.00 88.81 80 SER A C 1
ATOM 662 O O . SER A 1 80 ? 1.730 3.937 2.708 1.00 88.81 80 SER A O 1
ATOM 664 N N . TYR A 1 81 ? 1.214 2.511 1.050 1.00 88.50 81 TYR A N 1
ATOM 665 C CA . TYR A 1 81 ? -0.151 2.274 1.508 1.00 88.50 81 TYR A CA 1
ATOM 666 C C . TYR A 1 81 ? -0.209 1.603 2.888 1.00 88.50 81 TYR A C 1
ATOM 668 O O . TYR A 1 81 ? -0.940 2.055 3.770 1.00 88.50 81 TYR A O 1
ATOM 676 N N . GLU A 1 82 ? 0.581 0.555 3.123 1.00 90.38 82 GLU A N 1
ATOM 677 C CA . GLU A 1 82 ? 0.597 -0.121 4.426 1.00 90.38 82 GLU A CA 1
ATOM 678 C C . GLU A 1 82 ? 1.107 0.797 5.548 1.00 90.38 82 GLU A C 1
ATOM 680 O O . GLU A 1 82 ? 0.577 0.779 6.660 1.00 90.38 82 GLU A O 1
ATOM 685 N N . ASN A 1 83 ? 2.086 1.656 5.260 1.00 89.25 83 ASN A N 1
ATOM 686 C CA . ASN A 1 83 ? 2.550 2.674 6.202 1.00 89.25 83 ASN A CA 1
ATOM 687 C C . ASN A 1 83 ? 1.480 3.739 6.478 1.00 89.25 83 ASN A C 1
ATOM 689 O O . ASN A 1 83 ? 1.327 4.176 7.621 1.00 89.25 83 ASN A O 1
ATOM 693 N N . TYR A 1 84 ? 0.712 4.137 5.461 1.00 86.62 84 TYR A N 1
ATOM 694 C CA . TYR A 1 84 ? -0.422 5.043 5.626 1.00 86.62 84 TYR A CA 1
ATOM 695 C C . TYR A 1 84 ? -1.479 4.465 6.577 1.00 86.62 84 TYR A C 1
ATOM 697 O O . TYR A 1 84 ? -1.914 5.168 7.491 1.00 86.62 84 TYR A O 1
ATOM 705 N N . LEU A 1 85 ? -1.830 3.182 6.431 1.00 86.62 85 LEU A N 1
ATOM 706 C CA . LEU A 1 85 ? -2.763 2.504 7.338 1.00 86.62 85 LEU A CA 1
ATOM 707 C C . LEU A 1 85 ? -2.267 2.520 8.789 1.00 86.62 85 LEU A C 1
ATOM 709 O O . LEU A 1 85 ? -2.996 2.962 9.677 1.00 86.62 85 LEU A O 1
ATOM 713 N N . LYS A 1 86 ? -1.001 2.152 9.021 1.00 89.12 86 LYS A N 1
ATOM 714 C CA . LYS A 1 86 ? -0.380 2.212 10.358 1.00 89.12 86 LYS A CA 1
ATOM 715 C C . LYS A 1 86 ? -0.430 3.619 10.954 1.00 89.12 86 LYS A C 1
ATOM 717 O O . LYS A 1 86 ? -0.664 3.795 12.148 1.00 89.12 86 LYS A O 1
ATOM 722 N N . ASN A 1 87 ? -0.220 4.642 10.128 1.00 88.69 87 ASN A N 1
ATOM 723 C CA . ASN A 1 87 ? -0.272 6.030 10.572 1.00 88.69 87 ASN A CA 1
ATOM 724 C C . ASN A 1 87 ? -1.695 6.471 10.952 1.00 88.69 87 ASN A C 1
ATOM 726 O O . ASN A 1 87 ? -1.853 7.215 11.917 1.00 88.69 87 ASN A O 1
ATOM 730 N N . ILE A 1 88 ? -2.727 6.021 10.226 1.00 89.06 88 ILE A N 1
ATOM 731 C CA . ILE A 1 88 ? -4.128 6.272 10.602 1.00 89.06 88 ILE A CA 1
ATOM 732 C C . ILE A 1 88 ? -4.433 5.651 11.964 1.00 89.06 88 ILE A C 1
ATOM 734 O O . ILE A 1 88 ? -4.978 6.335 12.828 1.00 89.06 88 ILE A O 1
ATOM 738 N N . GLU A 1 89 ? -4.067 4.384 12.165 1.00 90.75 89 GLU A N 1
ATOM 739 C CA . GLU A 1 89 ? -4.287 3.679 13.431 1.00 90.75 89 GLU A CA 1
ATOM 740 C C . GLU A 1 89 ? -3.597 4.399 14.592 1.00 90.75 89 GLU A C 1
ATOM 742 O O . GLU A 1 89 ? -4.233 4.698 15.603 1.00 90.75 89 GLU A O 1
ATOM 747 N N . ARG A 1 90 ? -2.324 4.780 14.416 1.00 94.19 90 ARG A N 1
ATOM 748 C CA . ARG A 1 90 ? -1.574 5.564 15.406 1.00 94.19 90 ARG A CA 1
ATOM 749 C C . ARG A 1 90 ? -2.278 6.880 15.744 1.00 94.19 90 ARG A C 1
ATOM 751 O O . ARG A 1 90 ? -2.497 7.163 16.917 1.00 94.19 90 ARG A O 1
ATOM 758 N N . LYS A 1 91 ? -2.672 7.663 14.733 1.00 92.56 91 LYS A N 1
ATOM 759 C CA . LYS A 1 91 ? -3.375 8.944 14.932 1.00 92.56 91 LYS A CA 1
ATOM 760 C C . LYS A 1 91 ? -4.712 8.768 15.653 1.00 92.56 91 LYS A C 1
ATOM 762 O O . LYS A 1 91 ? -5.088 9.620 16.453 1.00 92.56 91 LYS A O 1
ATOM 767 N N . ALA A 1 92 ? -5.442 7.689 15.372 1.00 93.81 92 ALA A N 1
ATOM 768 C CA . ALA A 1 92 ? -6.693 7.385 16.060 1.00 93.81 92 ALA A CA 1
ATOM 769 C C . ALA A 1 92 ? -6.459 7.084 17.550 1.00 93.81 92 ALA A C 1
ATOM 771 O O . ALA A 1 92 ? -7.198 7.589 18.395 1.00 93.81 92 ALA A O 1
ATOM 772 N N . THR A 1 93 ? -5.407 6.328 17.874 1.00 95.06 93 THR A N 1
ATOM 773 C CA . THR A 1 93 ? -4.989 6.067 19.259 1.00 95.06 93 THR A CA 1
ATOM 774 C C . THR A 1 93 ? -4.586 7.355 19.974 1.00 95.06 93 THR A C 1
ATOM 776 O O . THR A 1 93 ? -5.157 7.665 21.014 1.00 95.06 93 THR A O 1
ATOM 779 N N . GLU A 1 94 ? -3.702 8.159 19.376 1.00 95.25 94 GLU A N 1
ATOM 780 C CA . GLU A 1 94 ? -3.254 9.446 19.935 1.00 95.25 94 GLU A CA 1
ATOM 781 C C . GLU A 1 94 ? -4.426 10.396 20.203 1.00 95.25 94 GLU A C 1
ATOM 783 O O . GLU A 1 94 ? -4.502 11.019 21.261 1.00 95.25 94 GLU A O 1
ATOM 788 N N . ARG A 1 95 ? -5.391 10.462 19.278 1.00 95.25 95 ARG A N 1
ATOM 789 C CA . ARG A 1 95 ? -6.616 11.246 19.466 1.00 95.25 95 ARG A CA 1
ATOM 790 C C . ARG A 1 95 ? -7.422 10.756 20.668 1.00 95.25 95 ARG A C 1
ATOM 792 O O . ARG A 1 95 ? -7.880 11.574 21.461 1.00 95.25 95 ARG A O 1
ATOM 799 N N . ASN A 1 96 ? -7.624 9.445 20.790 1.00 95.94 96 ASN A N 1
ATOM 800 C CA . ASN A 1 96 ? -8.383 8.866 21.898 1.00 95.94 96 ASN A CA 1
ATOM 801 C C . ASN A 1 96 ? -7.691 9.099 23.244 1.00 95.94 96 ASN A C 1
ATOM 803 O O . ASN A 1 96 ? -8.365 9.365 24.238 1.00 95.94 96 ASN A O 1
ATOM 807 N N . ASP A 1 97 ? -6.366 9.012 23.285 1.00 95.94 97 ASP A N 1
ATOM 808 C CA . ASP A 1 97 ? -5.606 9.231 24.510 1.00 95.94 97 ASP A CA 1
ATOM 809 C C . ASP A 1 97 ? -5.618 10.705 24.923 1.00 95.94 97 ASP A C 1
ATOM 811 O O . ASP A 1 97 ? -5.906 10.990 26.085 1.00 95.94 97 ASP A O 1
ATOM 815 N N . GLY A 1 98 ? -5.486 11.638 23.973 1.00 95.69 98 GLY A N 1
ATOM 816 C CA . GLY A 1 98 ? -5.675 13.067 24.239 1.00 95.69 98 GLY A CA 1
ATOM 817 C C . GLY A 1 98 ? -7.075 13.397 24.775 1.00 95.69 98 GLY A C 1
ATOM 818 O O . GLY A 1 98 ? -7.210 14.179 25.713 1.00 95.69 98 GLY A O 1
ATOM 819 N N . VAL A 1 99 ? -8.130 12.750 24.257 1.00 96.50 99 VAL A N 1
ATOM 820 C CA . VAL A 1 99 ? -9.500 12.901 24.791 1.00 96.50 99 VAL A CA 1
ATOM 821 C C . VAL A 1 99 ? -9.596 12.407 26.239 1.00 96.50 99 VAL A C 1
ATOM 823 O O . VAL A 1 99 ? -10.210 13.072 27.076 1.00 96.50 99 VAL A O 1
ATOM 826 N N . LYS A 1 100 ? -8.998 11.252 26.560 1.00 96.00 100 LYS A N 1
ATOM 827 C CA . LYS A 1 100 ? -9.000 10.711 27.931 1.00 96.00 100 LYS A CA 1
ATOM 828 C C . LYS A 1 100 ? -8.235 11.609 28.895 1.00 96.00 100 LYS A C 1
ATOM 830 O O . LYS A 1 100 ? -8.685 11.786 30.021 1.00 96.00 100 LYS A O 1
ATOM 835 N N . GLU A 1 101 ? -7.081 12.120 28.479 1.00 95.69 101 GLU A N 1
ATOM 836 C CA . GLU A 1 101 ? -6.259 13.018 29.286 1.00 95.69 101 GLU A CA 1
ATOM 837 C C . GLU A 1 101 ? -7.013 14.314 29.582 1.00 95.69 101 GLU A C 1
ATOM 839 O O . GLU A 1 101 ? -7.185 14.667 30.747 1.00 95.69 101 GLU A O 1
ATOM 844 N N . PHE A 1 102 ? -7.594 14.936 28.554 1.00 95.81 102 PHE A N 1
ATOM 845 C CA . PHE A 1 102 ? -8.411 16.138 28.710 1.00 95.81 102 PHE A CA 1
ATOM 846 C C . PHE A 1 102 ? -9.620 15.916 29.631 1.00 95.81 102 PHE A C 1
ATOM 848 O O . PHE A 1 102 ? -9.936 16.765 30.455 1.00 95.81 102 PHE A O 1
ATOM 855 N N . SER A 1 103 ? -10.270 14.750 29.556 1.00 94.88 103 SER A N 1
ATOM 856 C CA . SER A 1 103 ? -11.428 14.427 30.408 1.00 94.88 103 SER A CA 1
ATOM 857 C C . SER A 1 103 ? -11.082 14.278 31.897 1.00 94.88 103 SER A C 1
ATOM 859 O O . SER A 1 103 ? -11.976 14.330 32.737 1.00 94.88 103 SER A O 1
ATOM 861 N N . LYS A 1 104 ? -9.805 14.051 32.234 1.00 95.69 104 LYS A N 1
ATOM 862 C CA . LYS A 1 104 ? -9.315 13.955 33.620 1.00 95.69 104 LYS A CA 1
ATOM 863 C C . LYS A 1 104 ? -8.847 15.295 34.180 1.00 95.69 104 LYS A C 1
ATOM 865 O O . LYS A 1 104 ? -8.551 15.372 35.369 1.00 95.69 104 LYS A O 1
ATOM 870 N N . TRP A 1 105 ? -8.716 16.310 33.334 1.00 95.50 105 TRP A N 1
ATOM 871 C CA . TRP A 1 105 ? -8.236 17.616 33.744 1.00 95.50 105 TRP A CA 1
ATOM 872 C C . TRP A 1 105 ? -9.258 18.286 34.669 1.00 95.50 105 TRP A C 1
ATOM 874 O O . TRP A 1 105 ? -10.438 18.382 34.341 1.00 95.50 105 TRP A O 1
ATOM 884 N N . ASP A 1 106 ? -8.804 18.752 35.833 1.00 94.25 106 ASP A N 1
ATOM 885 C CA . ASP A 1 106 ? -9.643 19.414 36.841 1.00 94.25 106 ASP A CA 1
ATOM 886 C C . ASP A 1 106 ? -9.901 20.902 36.529 1.00 94.25 106 ASP A C 1
ATOM 888 O O . ASP A 1 106 ? -10.493 21.619 37.338 1.00 94.25 106 ASP A O 1
ATOM 892 N N . GLY A 1 107 ? -9.461 21.366 35.353 1.00 87.88 107 GLY A N 1
ATOM 893 C CA . GLY A 1 107 ? -9.636 22.732 34.867 1.00 87.88 107 GLY A CA 1
ATOM 894 C C . GLY A 1 107 ? -8.622 23.734 35.419 1.00 87.88 107 GLY A C 1
ATOM 895 O O . GLY A 1 107 ? -8.745 24.924 35.125 1.00 87.88 107 GLY A O 1
ATOM 896 N N . LYS A 1 108 ? -7.631 23.295 36.207 1.00 89.50 108 LYS A N 1
ATOM 897 C CA . LYS A 1 108 ? -6.578 24.174 36.731 1.00 89.50 108 LYS A CA 1
ATOM 898 C C . LYS A 1 108 ? -5.382 24.223 35.792 1.00 89.50 108 LYS A C 1
ATOM 900 O O . LYS A 1 108 ? -4.910 23.190 35.318 1.00 89.50 108 LYS A O 1
ATOM 905 N N . CYS A 1 109 ? -4.923 25.436 35.523 1.00 75.94 109 CYS A N 1
ATOM 906 C CA . CYS A 1 109 ? -3.751 25.731 34.710 1.00 75.94 109 CYS A CA 1
ATOM 907 C C . CYS A 1 109 ? -2.464 25.778 35.537 1.00 75.94 109 CYS A C 1
ATOM 909 O O . CYS A 1 109 ? -2.523 26.198 36.716 1.00 75.94 109 CYS A O 1
#

Organism: NCBI:txid1402861

Foldseek 3Di:
DDKDWDWFDAAPVRWTWIWIWDADPVQKIFIWIWGWPAADPPPRHIDTHTDDDDDPTHDIDNCVVVVVPVVVVNNVVVVVSVVVVVVVVVVVVVVVVVVVVVVPDPPDD

Secondary structure (DSSP, 8-state):
--EEEEEEEE-TTS-EEEEEEEE-TTSEEEEEEEEEEEE-TTT-PEEEEE--SS-TT-EEEETTTTTT-HHHHHHHHHHHHHHHHHHHHHHHHHHHHHHHHHHH--S--

pLDDT: mean 88.92, std 10.89, range [36.88, 96.5]

Sequence (109 aa):
MKVLTKYPVVSQNGNQYRIDAWEDKWGTAHIEVFVYLGKSKIFKRDKFKSVYGGDEYGTAYDAPRWKYNYVAMAKDQVISYENYLKNIERKATERNDGVKEFSKWDGKC

=== Feature glossary ===
A reading guide for the features in this record.

Start from the sequence.

  · Sequence gives the chain of amino acids in standard one-letter code (A=alanine, C=cysteine, …, Y=tyrosine), read N→C. It is the only feature that is directly encoded by the gene; all structural features are derived from the folded form of this sequence.

Fold it, and you get atomic coordinates and the backbone conformation that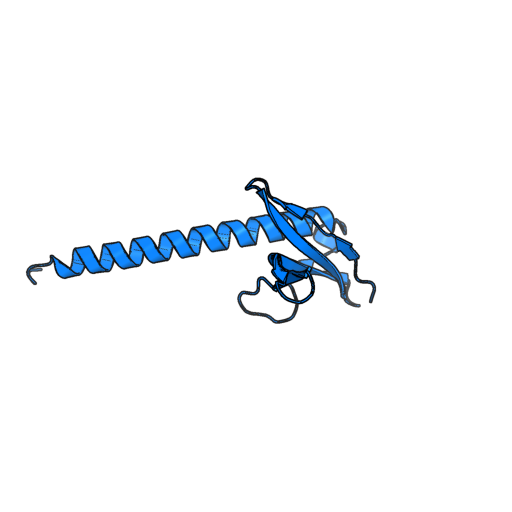 goes with them.

  · The mmCIF table is the protein's shape written out atom by atom. For each backbone N, Cα, C, and carbonyl O, it records an (x, y, z) coordinate triple in Å plus the residue type, chain letter, and residue number.

  · Backbone dihedral angles. Every residue except chain termini has a φ (preceding-C → N → Cα → C) and a ψ (N → Cα → C → next-N). They are reported in degrees following the IUPAC sign convention. Secondary structure is essentially a statement about which (φ, ψ) basin each residue occupies.

  · DSSP 8-state secondary structure assigns each residue one of H (α-helix), G (3₁₀-helix), I (π-helix), E (extended β-strand), B (isolated β-bridge), T (hydrogen-bonded turn), S (bend), or '-' (coil). The assignment is computed from backbone hydrogen-bond geometry via the Kabsch–Sander algorithm.

  · P-SEA three-state annotation labels each residue as helix, strand, or coil based purely on the geometry of the Cα trace. It serves as a fallback when the full backbone (and thus DSSP) is unavailable.

Summarize the fold with a handful of shape descriptors and a per-residue structural alphabet.

  · Radius of gyration (Rg) is the root-mean-square distance of Cα atoms from their centroid — a single number for overall size and compactness. A globular domain of N residues has Rg ≈ 2.2·N^0.38 Å; an extended or disordered chain has a much larger Rg. The Cα contact count is the number of residue pairs whose Cα atoms are within 8 Å and are more than four positions apart in sequence — a standard proxy for tertiary packing density. The bounding box is the smallest axis-aligned box enclosing all Cα atoms.

  · Foldseek's 3Di representation compresses backbone geometry into a per-residue letter drawn from a learned twenty-state alphabet. It captures the tertiary interaction pattern around each residue — which residues are packed against it in space, regardless of where they are in sequence.

  · Accessible surface area quantifies burial. A residue with SASA near zero is packed into the hydrophobic core; one with SASA >100 Å² sits on the surface. Computed here via the Shrake–Rupley numerical algorithm with a 1.4 Å probe.

Ask how reliable the model is.

  · For AlphaFold models, the B-factor field carries pLDDT — the model's own estimate of local accuracy on a 0–100 scale. Regions with pLDDT<50 should be treated as essentially unmodeled; they often correspond to intrinsically disordered segments.

  · For experimental (PDB) structures, the B-factor (temperature factor) quantifies the positional spread of each atom in the crystal — a combination of thermal vibration and static disorder — in units of Å². High B-factors mark flexible loops or poorly resolved regions; low B-factors mark the rigid, well-ordered core.

  · PAE(i, j) answers: if I align the predicted and true structures on residue i, how far off (in Å) do I expect residue j to be? A block-diagonal PAE matrix with low values on the blocks and high values off-diagonal is the signature of a multi-domain protein with confidently predicted domains but uncertain inter-domain orientation.

Place it in context: what it resembles, what it is annotated as, and how it looks.

  · Structural nearest neighbors (via Foldseek easy-search vs the PDB). Reported per hit: target PDB id, E-value, and alignment TM-score. A TM-score above ~0.5 is the conventional threshold for 'same fold'.

  · Functional annotations link the protein to curated databases. InterPro entries identify conserved domains and families by matching the sequence against member-database signatures (Pfam, PROSITE, CDD, …). Gene Ontology (GO) terms describe molecular function, biological process, and cellular component in a controlled vocabulary. CATH places the structure in a hierarchical fold classification (Class/Architecture/Topology/Homologous-superfamily). The organism is the source species.

  · Plot images: a contact map (which residues are close in 3D, as an N×N binary image), a Ramachandran scatter (backbone torsion angles, revealing secondary-structure composition at a glance), and — for AlphaFold structures — a PAE heatmap (pairwise prediction confidence).

  · Structure images are PyMOL renders from six orthogonal camera directions. Cartoon representation draws helices as coils and strands as arrows; sticks shows the backbone as bonds; surface shows the solvent-excluded envelope. Rainbow coloring maps sequence position to hue (blue→red, N→C); chain coloring assigns a distinct color per polypeptide.